Protein AF-R1E7X2-F1 (afdb_monomer_lite)

Secondary structure (DSSP, 8-state):
-----HHHHTSS---TT--EEEE-S--S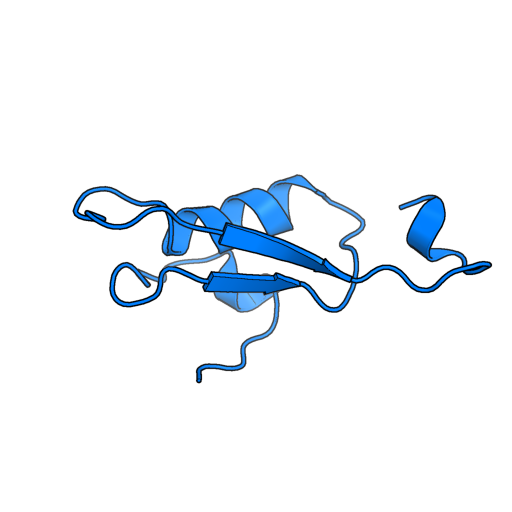SHHHHHHHHTTTSSTT--S--EEEE---TTSGGGG-

Structure (mmCIF, N/CA/C/O backbone):
data_AF-R1E7X2-F1
#
_entry.id   AF-R1E7X2-F1
#
loop_
_atom_site.group_PDB
_atom_site.id
_atom_site.type_symbol
_atom_site.label_atom_id
_atom_site.label_alt_id
_atom_site.label_comp_id
_atom_site.label_asym_id
_atom_site.label_entity_id
_atom_site.label_seq_id
_atom_site.pdbx_PDB_ins_code
_atom_site.Cartn_x
_atom_site.Cartn_y
_atom_site.Cartn_z
_atom_site.occupancy
_atom_site.B_iso_or_equiv
_atom_site.auth_seq_id
_atom_site.auth_comp_id
_atom_site.auth_asym_id
_atom_site.auth_atom_id
_atom_site.pdbx_PDB_model_num
ATOM 1 N N . VAL A 1 1 ? -16.044 -0.901 -1.067 1.00 86.38 1 VAL A N 1
ATOM 2 C CA . VAL A 1 1 ? -14.732 -0.977 -1.753 1.00 86.38 1 VAL A CA 1
ATOM 3 C C . VAL A 1 1 ? -14.420 0.410 -2.280 1.00 86.38 1 VAL A C 1
ATOM 5 O O . VAL A 1 1 ? -15.321 1.020 -2.838 1.00 86.38 1 VAL A O 1
ATOM 8 N N . LEU A 1 2 ? -13.217 0.929 -2.033 1.00 93.75 2 LEU A N 1
ATOM 9 C CA . LEU A 1 2 ? -12.775 2.244 -2.506 1.00 93.75 2 LEU A CA 1
ATOM 10 C C . LEU A 1 2 ? -11.678 2.031 -3.550 1.00 93.75 2 LEU A C 1
ATOM 12 O O . LEU A 1 2 ? -10.726 1.305 -3.276 1.00 93.75 2 LEU A O 1
ATOM 16 N N . VAL A 1 3 ? -11.815 2.660 -4.716 1.00 94.62 3 VAL A N 1
ATOM 17 C CA . VAL A 1 3 ? -10.807 2.636 -5.781 1.00 94.62 3 VAL A CA 1
ATOM 18 C C . VAL A 1 3 ? -10.239 4.039 -5.911 1.00 94.62 3 VAL A C 1
ATOM 20 O O . VAL A 1 3 ? -10.984 4.997 -6.105 1.00 94.62 3 VAL A O 1
ATOM 23 N N . VAL A 1 4 ? -8.925 4.159 -5.767 1.00 93.25 4 VAL A N 1
ATOM 24 C CA . VAL A 1 4 ? -8.188 5.418 -5.893 1.00 93.25 4 VAL A CA 1
ATOM 25 C C . VAL A 1 4 ? -6.860 5.144 -6.575 1.00 93.25 4 VAL A C 1
ATOM 27 O O . VAL A 1 4 ? -6.320 4.044 -6.473 1.00 93.25 4 VAL A O 1
ATOM 30 N N . THR A 1 5 ? -6.319 6.150 -7.252 1.00 93.38 5 THR A N 1
ATOM 31 C CA . THR A 1 5 ? -4.960 6.066 -7.788 1.00 93.38 5 THR A CA 1
ATOM 32 C C . THR A 1 5 ? -3.947 6.109 -6.647 1.00 93.38 5 THR A C 1
ATOM 34 O O . THR A 1 5 ? -4.176 6.768 -5.625 1.00 93.38 5 THR A O 1
ATOM 37 N N . LEU A 1 6 ? -2.794 5.459 -6.830 1.00 92.00 6 LEU A N 1
ATOM 38 C CA . LEU A 1 6 ? -1.746 5.417 -5.809 1.00 92.00 6 LEU A CA 1
ATOM 39 C C . LEU A 1 6 ? -1.313 6.823 -5.366 1.00 92.00 6 LEU A C 1
ATOM 41 O O . LEU A 1 6 ? -1.170 7.098 -4.176 1.00 92.00 6 LEU A O 1
ATOM 45 N N . ARG A 1 7 ? -1.174 7.743 -6.327 1.00 89.94 7 ARG A N 1
ATOM 46 C CA . ARG A 1 7 ? -0.758 9.127 -6.070 1.00 89.94 7 ARG A CA 1
ATOM 47 C C . ARG A 1 7 ? -1.718 9.872 -5.141 1.00 89.94 7 ARG A C 1
ATOM 49 O O . ARG A 1 7 ? -1.261 10.611 -4.275 1.00 89.94 7 ARG A O 1
ATOM 56 N N . VAL A 1 8 ? -3.027 9.689 -5.316 1.00 90.19 8 VAL A N 1
ATOM 57 C CA . VAL A 1 8 ? -4.039 10.313 -4.448 1.00 90.19 8 VAL A CA 1
ATOM 58 C C . VAL A 1 8 ? -4.071 9.613 -3.091 1.00 90.19 8 VAL A C 1
ATOM 60 O O . VAL A 1 8 ? -4.072 10.281 -2.062 1.00 90.19 8 VAL A O 1
ATOM 63 N N . GLY A 1 9 ? -4.003 8.277 -3.075 1.00 89.69 9 GLY A N 1
ATOM 64 C CA . GLY A 1 9 ? -3.960 7.493 -1.839 1.00 89.69 9 GLY A CA 1
ATOM 65 C C . GLY A 1 9 ? -2.750 7.807 -0.952 1.00 89.69 9 GLY A C 1
ATOM 66 O O . GLY A 1 9 ? -2.833 7.699 0.270 1.00 89.69 9 GLY A O 1
ATOM 67 N N . ALA A 1 10 ? -1.639 8.258 -1.535 1.00 88.00 10 ALA A N 1
ATOM 68 C CA . ALA A 1 10 ? -0.435 8.626 -0.802 1.00 88.00 10 ALA A CA 1
ATOM 69 C C . ALA A 1 10 ? -0.550 9.963 -0.035 1.00 88.00 10 ALA A C 1
ATOM 71 O O . ALA A 1 10 ? 0.240 10.205 0.883 1.00 88.00 10 ALA A O 1
ATOM 72 N N . VAL A 1 11 ? -1.541 10.825 -0.312 1.00 90.00 11 VAL A N 1
ATOM 73 C CA . VAL A 1 11 ? -1.613 12.186 0.261 1.00 90.00 11 VAL A CA 1
ATOM 74 C C . VAL A 1 11 ? -2.907 12.468 1.025 1.00 90.00 11 VAL A C 1
ATOM 76 O O . VAL A 1 11 ? -3.999 12.164 0.572 1.00 90.00 11 VAL A O 1
ATOM 79 N N . GLY A 1 12 ? -2.789 13.093 2.202 1.00 82.19 12 GLY A N 1
ATOM 80 C CA . GLY A 1 12 ? -3.890 13.802 2.878 1.00 82.19 12 GLY A CA 1
ATOM 81 C C . GLY A 1 12 ? -5.092 12.987 3.384 1.00 82.19 12 GLY A C 1
ATOM 82 O O . GLY A 1 12 ? -5.945 13.559 4.052 1.00 82.19 12 GLY A O 1
ATOM 83 N N . MET A 1 13 ? -5.173 11.680 3.120 1.00 88.50 13 MET A N 1
ATOM 84 C CA . MET A 1 13 ? -6.323 10.844 3.490 1.00 88.50 13 MET A CA 1
ATOM 85 C C . MET A 1 13 ? -6.114 10.078 4.807 1.00 88.50 13 MET A C 1
ATOM 87 O O . MET A 1 13 ? -4.990 9.734 5.187 1.00 88.50 13 MET A O 1
ATOM 91 N N . THR A 1 14 ? -7.216 9.763 5.489 1.00 92.50 14 THR A N 1
ATOM 92 C CA . THR A 1 14 ? -7.257 8.833 6.629 1.00 92.50 14 THR A CA 1
ATOM 93 C C . THR A 1 14 ? -8.267 7.740 6.315 1.00 92.50 14 THR A C 1
ATOM 95 O O . THR A 1 14 ? -9.442 8.022 6.109 1.00 92.50 14 THR A O 1
ATOM 98 N N . LEU A 1 15 ? -7.796 6.496 6.248 1.00 92.81 15 LEU A N 1
ATOM 99 C CA . LEU A 1 15 ? -8.552 5.334 5.778 1.00 92.81 15 LEU A CA 1
ATOM 100 C C . LEU A 1 15 ? -8.556 4.211 6.830 1.00 92.81 15 LEU A C 1
ATOM 102 O O . LEU A 1 15 ? -8.519 3.030 6.499 1.00 92.81 15 LEU A O 1
ATOM 106 N N . THR A 1 16 ? -8.608 4.574 8.114 1.00 92.69 16 THR A N 1
ATOM 107 C CA . THR A 1 16 ? -8.570 3.638 9.255 1.00 92.69 16 THR A CA 1
ATOM 108 C C . THR A 1 16 ? -9.787 2.712 9.342 1.00 92.69 16 THR A C 1
ATOM 110 O O . THR A 1 16 ? -9.755 1.723 10.062 1.00 92.69 16 THR A O 1
ATOM 113 N N . SER A 1 17 ? -10.862 2.980 8.598 1.00 92.69 17 SER A N 1
ATOM 114 C CA . SER A 1 17 ? -12.001 2.060 8.484 1.00 92.69 17 SER A CA 1
ATOM 115 C C . SER A 1 17 ? -11.704 0.828 7.620 1.00 92.69 17 SER A C 1
ATOM 117 O O . SER A 1 17 ? -12.388 -0.188 7.749 1.00 92.69 17 SER A O 1
ATOM 119 N N . ALA A 1 18 ? -10.696 0.899 6.745 1.00 94.25 18 ALA A N 1
ATOM 120 C CA . ALA A 1 18 ? -10.228 -0.227 5.948 1.00 94.25 18 ALA A CA 1
ATOM 121 C C . ALA A 1 18 ? -9.127 -0.998 6.691 1.00 94.25 18 ALA A C 1
ATOM 123 O O . ALA A 1 18 ? -8.461 -0.458 7.567 1.00 94.25 18 ALA A O 1
ATOM 124 N N . ASN A 1 19 ? -8.910 -2.260 6.324 1.00 95.81 19 ASN A N 1
ATOM 125 C CA . ASN A 1 19 ? -7.792 -3.071 6.823 1.00 95.81 19 ASN A CA 1
ATOM 126 C C . ASN A 1 19 ? -7.213 -4.020 5.755 1.00 95.81 19 ASN A C 1
ATOM 128 O O . ASN A 1 19 ? -6.442 -4.925 6.059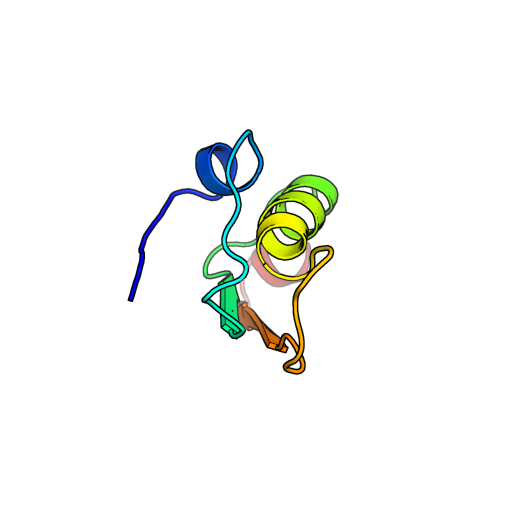 1.00 95.81 19 ASN A O 1
ATOM 132 N N . ARG A 1 20 ? -7.600 -3.838 4.490 1.00 95.81 20 ARG A N 1
ATOM 133 C CA . ARG A 1 20 ? -7.083 -4.596 3.347 1.00 95.81 20 ARG A CA 1
ATOM 134 C C . ARG A 1 20 ? -6.708 -3.625 2.241 1.00 95.81 20 ARG A C 1
ATOM 136 O O . ARG A 1 20 ? -7.502 -2.741 1.920 1.00 95.81 20 ARG A O 1
ATOM 143 N N . VAL A 1 21 ? -5.521 -3.803 1.676 1.00 95.38 21 VAL A N 1
ATOM 144 C CA . VAL A 1 21 ? -4.969 -2.975 0.601 1.00 95.38 21 VAL A CA 1
ATOM 145 C C . VAL A 1 21 ? -4.585 -3.880 -0.554 1.00 95.38 21 VAL A C 1
ATOM 147 O O . VAL A 1 21 ? -3.884 -4.869 -0.356 1.00 95.38 21 VAL A O 1
ATOM 150 N N . TYR A 1 22 ? -5.039 -3.524 -1.748 1.00 95.62 22 TYR A N 1
ATOM 151 C CA . TYR A 1 22 ? -4.753 -4.237 -2.984 1.00 95.62 22 TYR A CA 1
ATOM 152 C C . TYR A 1 22 ? -4.017 -3.281 -3.921 1.00 95.62 22 TYR A C 1
ATOM 154 O O . TYR A 1 22 ? -4.602 -2.301 -4.380 1.00 95.62 22 TYR A O 1
ATOM 162 N N . LEU A 1 23 ? -2.732 -3.541 -4.151 1.00 94.06 23 LEU A N 1
ATOM 163 C CA . LEU A 1 23 ? -1.874 -2.772 -5.049 1.00 94.06 23 LEU A CA 1
ATOM 164 C C . LEU A 1 23 ? -1.779 -3.530 -6.371 1.00 94.06 23 LEU A C 1
ATOM 166 O O . LEU A 1 23 ? -1.201 -4.613 -6.413 1.00 94.06 23 LEU A O 1
ATOM 170 N N . PHE A 1 24 ? -2.417 -2.996 -7.411 1.00 91.94 24 PHE A N 1
ATOM 171 C CA . PHE A 1 24 ? -2.547 -3.665 -8.710 1.00 91.94 24 PHE A CA 1
ATOM 172 C C . PHE A 1 24 ? -1.394 -3.392 -9.672 1.00 91.94 24 PHE A C 1
ATOM 174 O O . PHE A 1 24 ? -1.162 -4.201 -10.558 1.00 91.94 24 PHE A O 1
ATOM 181 N N . GLU A 1 25 ? -0.707 -2.267 -9.506 1.00 86.81 25 GLU A N 1
ATOM 182 C CA . GLU A 1 25 ? 0.420 -1.856 -10.338 1.00 86.81 25 GLU A CA 1
ATOM 183 C C . GLU A 1 25 ? 1.602 -1.518 -9.418 1.00 86.81 25 GLU A C 1
ATOM 185 O O . GLU A 1 25 ? 1.391 -0.834 -8.407 1.00 86.81 25 GLU A O 1
ATOM 190 N N . PRO A 1 26 ? 2.822 -1.999 -9.714 1.00 88.38 26 PRO A N 1
ATOM 191 C CA . PRO A 1 26 ? 4.000 -1.625 -8.948 1.00 88.38 26 PRO A CA 1
ATOM 192 C C . PRO A 1 26 ? 4.397 -0.180 -9.253 1.00 88.38 26 PRO A C 1
ATOM 194 O O . PRO A 1 26 ? 4.440 0.265 -10.403 1.00 88.38 26 PRO A O 1
ATOM 197 N N . ALA A 1 27 ? 4.724 0.568 -8.210 1.00 88.44 27 ALA A N 1
ATOM 198 C CA . ALA A 1 27 ? 5.2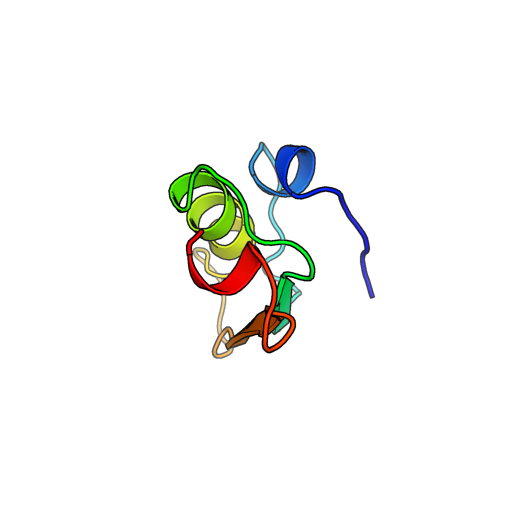48 1.911 -8.336 1.00 88.44 27 ALA A CA 1
ATOM 199 C C . ALA A 1 27 ? 6.770 1.889 -8.462 1.00 88.44 27 ALA A C 1
ATOM 201 O O . ALA A 1 27 ? 7.454 1.295 -7.635 1.00 88.44 27 ALA A O 1
ATOM 202 N N . PHE A 1 28 ? 7.313 2.686 -9.387 1.00 87.44 28 PHE A N 1
ATOM 203 C CA . PHE A 1 28 ? 8.761 2.946 -9.458 1.00 87.44 28 PHE A CA 1
ATOM 204 C C . PHE A 1 28 ? 9.361 3.429 -8.132 1.00 87.44 28 PHE A C 1
ATOM 206 O O . PHE A 1 28 ? 10.550 3.259 -7.883 1.00 87.44 28 PHE A O 1
ATOM 213 N N . ASN A 1 29 ? 8.551 4.087 -7.299 1.00 90.06 29 ASN A N 1
ATOM 214 C CA . ASN A 1 29 ? 8.938 4.495 -5.961 1.00 90.06 29 ASN A CA 1
ATOM 215 C C . ASN A 1 29 ? 8.160 3.674 -4.918 1.00 90.06 29 ASN A C 1
ATOM 217 O O . ASN A 1 29 ? 7.018 4.035 -4.607 1.00 90.06 29 ASN A O 1
ATOM 221 N N . PRO A 1 30 ? 8.787 2.658 -4.297 1.00 89.44 30 PRO A N 1
ATOM 222 C CA . PRO A 1 30 ? 8.165 1.856 -3.244 1.00 89.44 30 PRO A CA 1
ATOM 223 C C . PRO A 1 30 ? 7.667 2.689 -2.055 1.00 89.44 30 PRO A C 1
ATOM 225 O O . PRO A 1 30 ? 6.695 2.327 -1.391 1.00 89.44 30 PRO A O 1
ATOM 228 N N . ALA A 1 31 ? 8.278 3.850 -1.788 1.00 91.12 31 ALA A N 1
ATOM 229 C CA . ALA A 1 31 ? 7.850 4.718 -0.695 1.00 91.12 31 ALA A CA 1
ATOM 230 C C . ALA A 1 31 ? 6.430 5.269 -0.905 1.00 91.12 31 ALA A C 1
ATOM 232 O O . ALA A 1 31 ? 5.732 5.530 0.075 1.00 91.12 31 ALA A O 1
ATOM 233 N N . ALA A 1 32 ? 5.976 5.418 -2.155 1.00 91.94 32 ALA A N 1
ATOM 234 C CA . ALA A 1 32 ? 4.613 5.851 -2.451 1.00 91.94 32 ALA A CA 1
ATOM 235 C C . ALA A 1 32 ? 3.580 4.789 -2.038 1.00 91.94 32 ALA A C 1
ATOM 237 O O . ALA A 1 32 ? 2.557 5.130 -1.442 1.00 91.94 32 ALA A O 1
ATOM 238 N N . GLU A 1 33 ? 3.869 3.508 -2.286 1.00 92.69 33 GLU A N 1
ATOM 239 C CA . GLU A 1 33 ? 3.038 2.377 -1.849 1.00 92.69 33 GLU A CA 1
ATOM 240 C C . GLU A 1 33 ? 2.962 2.298 -0.328 1.00 92.69 33 GLU A C 1
ATOM 242 O O . GLU A 1 33 ? 1.869 2.232 0.241 1.00 92.69 33 GLU A O 1
ATOM 247 N N . VAL A 1 34 ? 4.114 2.395 0.341 1.00 92.06 34 VAL A N 1
ATOM 248 C CA . VAL A 1 34 ? 4.189 2.406 1.807 1.00 92.06 34 VAL A CA 1
ATOM 249 C C . VAL A 1 34 ? 3.412 3.594 2.381 1.00 92.06 34 VAL A C 1
ATOM 251 O O . VAL A 1 34 ? 2.670 3.442 3.352 1.00 92.06 34 VAL A O 1
ATOM 254 N N . GLN A 1 35 ? 3.519 4.774 1.768 1.00 92.81 35 GLN A N 1
ATOM 255 C CA . GLN A 1 35 ? 2.805 5.968 2.214 1.00 92.81 35 GLN A CA 1
ATOM 256 C C . GLN A 1 35 ? 1.285 5.838 2.041 1.00 92.81 35 GLN A C 1
ATOM 258 O O . GLN A 1 35 ? 0.531 6.248 2.929 1.00 92.81 35 GLN A O 1
ATOM 263 N N . ALA A 1 36 ? 0.832 5.260 0.926 1.00 93.12 36 ALA A N 1
ATOM 264 C CA . ALA A 1 36 ? -0.579 4.989 0.681 1.00 93.12 36 ALA A CA 1
ATOM 265 C C . ALA A 1 36 ? -1.130 3.938 1.658 1.00 93.12 36 ALA A C 1
ATOM 267 O O . ALA A 1 36 ? -2.162 4.165 2.293 1.00 93.12 36 ALA A O 1
ATOM 268 N N . ALA A 1 37 ? -0.410 2.831 1.873 1.00 93.50 37 ALA A N 1
ATOM 269 C CA . ALA A 1 37 ? -0.781 1.812 2.856 1.00 93.50 37 ALA A CA 1
ATOM 270 C C . ALA A 1 37 ? -0.804 2.378 4.290 1.00 93.50 37 ALA A C 1
ATOM 272 O O . ALA A 1 37 ? -1.698 2.061 5.078 1.00 93.50 37 ALA A O 1
ATOM 273 N N . GLY A 1 38 ? 0.105 3.305 4.606 1.00 93.50 38 GLY A N 1
ATOM 274 C CA . GLY A 1 38 ? 0.149 4.042 5.872 1.00 93.50 38 GLY A CA 1
ATOM 275 C C . GLY A 1 38 ? -1.058 4.954 6.127 1.00 93.50 38 GLY A C 1
ATOM 276 O O . GLY A 1 38 ? -1.235 5.459 7.236 1.00 93.50 38 GLY A O 1
ATOM 277 N N . ARG A 1 39 ? -1.940 5.177 5.142 1.00 93.75 39 ARG A N 1
ATOM 278 C CA . ARG A 1 39 ? -3.230 5.851 5.390 1.00 93.75 39 ARG A CA 1
ATOM 279 C C . ARG A 1 39 ? -4.245 4.936 6.063 1.00 93.75 39 ARG A C 1
ATOM 281 O O . ARG A 1 39 ? -5.169 5.440 6.703 1.00 93.75 39 ARG A O 1
ATOM 288 N N . ILE A 1 40 ? -4.046 3.628 5.936 1.00 94.94 40 ILE A N 1
ATOM 289 C CA . ILE A 1 40 ? -4.889 2.560 6.478 1.00 94.94 40 ILE A CA 1
ATOM 290 C C . ILE A 1 40 ? -4.257 1.996 7.754 1.00 94.94 40 ILE A C 1
ATOM 292 O O . ILE A 1 40 ? -4.923 1.897 8.788 1.00 94.94 40 ILE A O 1
ATOM 296 N N . HIS A 1 41 ? -2.957 1.693 7.705 1.00 94.00 41 HIS A N 1
ATOM 297 C CA . HIS A 1 41 ? -2.156 1.363 8.880 1.00 94.00 41 HIS A CA 1
ATOM 298 C C . HIS A 1 41 ? -1.746 2.648 9.606 1.00 94.00 41 HIS A C 1
ATOM 300 O O . HIS A 1 41 ? -0.670 3.202 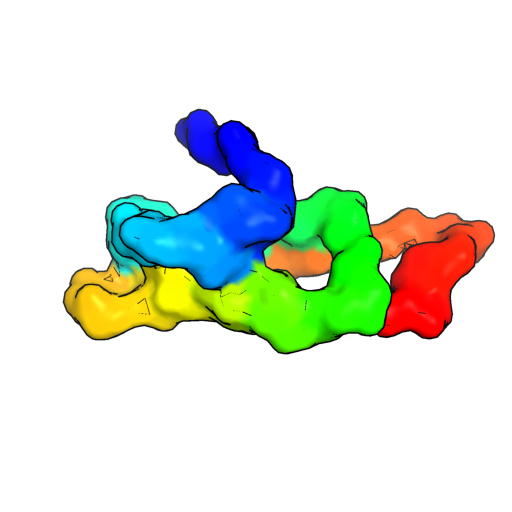9.384 1.00 94.00 41 HIS A O 1
ATOM 306 N N . ARG A 1 42 ? -2.658 3.167 10.433 1.00 91.75 42 ARG A N 1
ATOM 307 C CA . ARG A 1 42 ? -2.509 4.452 11.122 1.00 91.75 42 ARG A CA 1
ATOM 308 C C . ARG A 1 42 ? -2.997 4.367 12.567 1.00 91.75 42 ARG A C 1
ATOM 310 O O . ARG A 1 42 ? -3.691 3.426 12.940 1.00 91.75 42 ARG A O 1
ATOM 317 N N . LEU A 1 43 ? -2.654 5.373 13.375 1.00 92.31 43 LEU A N 1
ATOM 318 C CA . LEU A 1 43 ? -3.160 5.533 14.742 1.00 92.31 43 LEU A CA 1
ATOM 319 C C . LEU A 1 43 ? -4.692 5.390 14.785 1.00 92.31 43 LEU A C 1
ATOM 321 O O . LEU A 1 43 ? -5.397 6.011 13.990 1.00 92.31 43 LEU A O 1
ATOM 325 N N . GLY A 1 44 ? -5.186 4.574 15.717 1.00 89.69 44 GLY A N 1
ATOM 326 C CA . GLY A 1 44 ? -6.609 4.242 15.852 1.00 89.69 44 GLY A CA 1
ATOM 327 C C . GLY A 1 44 ? -7.053 3.000 15.072 1.00 89.69 44 GLY A C 1
ATOM 328 O O . GLY A 1 44 ? -8.199 2.582 15.218 1.00 89.69 44 GLY A O 1
ATOM 329 N N . GLN A 1 45 ? -6.170 2.386 14.279 1.00 91.94 45 GLN A N 1
ATOM 330 C CA . GLN A 1 45 ? -6.431 1.085 13.672 1.00 91.94 45 GLN A CA 1
ATOM 331 C C . GLN A 1 45 ? -6.336 -0.029 14.726 1.00 91.94 45 GLN A C 1
ATOM 333 O O . GLN A 1 45 ? -5.342 -0.122 15.441 1.00 91.94 45 GLN A O 1
ATOM 338 N N . THR A 1 46 ? -7.359 -0.880 14.810 1.00 94.50 46 THR A N 1
ATOM 339 C CA . THR A 1 46 ? -7.436 -1.990 15.783 1.00 94.50 46 THR A CA 1
ATOM 340 C C . THR A 1 46 ? -7.359 -3.368 15.137 1.00 94.50 46 THR A C 1
ATOM 342 O O . THR A 1 46 ? -7.236 -4.369 15.838 1.00 94.50 46 THR A O 1
ATOM 345 N N . LYS A 1 47 ? -7.456 -3.429 13.806 1.00 95.25 47 LYS A N 1
ATOM 346 C CA . LYS A 1 47 ? -7.397 -4.664 13.025 1.00 95.25 47 LYS A CA 1
ATOM 347 C C . LYS A 1 47 ? -6.070 -4.758 12.291 1.00 95.25 47 LYS A C 1
ATOM 349 O O . LYS A 1 47 ? -5.556 -3.746 11.813 1.00 95.25 47 LYS A O 1
ATOM 354 N N . ASP A 1 48 ? -5.584 -5.980 12.114 1.00 95.00 48 ASP A N 1
ATOM 355 C CA . ASP A 1 48 ? -4.421 -6.227 11.270 1.00 95.00 48 ASP A CA 1
ATOM 356 C C . ASP A 1 48 ? -4.687 -5.750 9.842 1.00 95.00 48 ASP A C 1
ATOM 358 O O . ASP A 1 48 ? -5.745 -6.024 9.254 1.00 95.00 48 ASP A O 1
ATOM 362 N N . VAL A 1 49 ? -3.717 -5.009 9.303 1.00 96.12 49 VAL A N 1
ATOM 363 C CA . VAL A 1 49 ? -3.765 -4.464 7.948 1.00 96.12 49 VAL A CA 1
ATOM 364 C C . VAL A 1 49 ? -2.991 -5.390 7.024 1.00 96.12 49 VAL A C 1
ATOM 366 O O . VAL A 1 49 ? -1.776 -5.518 7.148 1.00 96.12 49 VAL A O 1
ATOM 369 N N . LEU A 1 50 ? -3.691 -6.012 6.076 1.00 96.44 50 LEU A N 1
ATOM 370 C CA . LE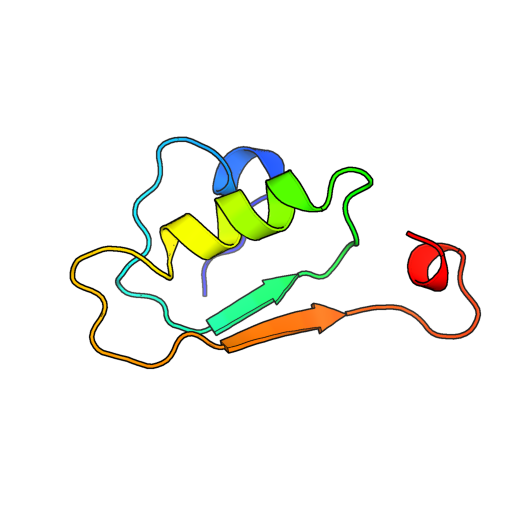U A 1 50 ? -3.070 -6.841 5.047 1.00 96.44 50 LEU A CA 1
ATOM 371 C C . LEU A 1 50 ? -2.850 -6.021 3.777 1.00 96.44 50 LEU A C 1
ATOM 373 O O . LEU A 1 50 ? -3.807 -5.500 3.201 1.00 96.44 50 LEU A O 1
ATOM 377 N N . VAL A 1 51 ? -1.601 -5.953 3.323 1.00 94.69 51 VAL A N 1
ATOM 378 C CA . VAL A 1 51 ? -1.228 -5.348 2.042 1.00 94.69 51 VAL A CA 1
ATOM 379 C C . VAL A 1 51 ? -0.877 -6.464 1.068 1.00 94.69 51 VAL A C 1
ATOM 381 O O . VAL A 1 51 ? 0.004 -7.277 1.334 1.00 94.69 51 VAL A O 1
ATOM 384 N N . THR A 1 52 ? -1.583 -6.518 -0.056 1.00 94.69 52 THR A N 1
ATOM 385 C CA . THR A 1 52 ? -1.341 -7.477 -1.133 1.00 94.69 52 THR A CA 1
ATOM 386 C C . THR A 1 52 ? -0.906 -6.718 -2.375 1.00 94.69 52 THR A C 1
ATOM 388 O O . THR A 1 52 ? -1.641 -5.858 -2.862 1.00 94.69 52 THR A O 1
ATOM 391 N N . ARG A 1 53 ? 0.281 -7.052 -2.881 1.00 92.62 53 ARG A N 1
ATOM 392 C CA . ARG A 1 53 ? 0.811 -6.541 -4.145 1.00 92.62 53 ARG A CA 1
ATOM 393 C C . ARG A 1 53 ? 0.610 -7.590 -5.230 1.00 92.62 53 ARG A C 1
ATOM 395 O O . ARG A 1 53 ? 1.000 -8.742 -5.042 1.00 92.62 53 ARG A O 1
ATOM 402 N N . PHE A 1 54 ? -0.019 -7.194 -6.326 1.00 92.81 54 PHE A N 1
ATOM 403 C CA . PHE A 1 54 ? -0.119 -8.002 -7.531 1.00 92.81 54 PHE A CA 1
ATOM 404 C C . PHE A 1 54 ? 1.082 -7.707 -8.421 1.00 92.81 54 PHE A C 1
ATOM 406 O O . PHE A 1 54 ? 1.497 -6.560 -8.545 1.00 92.81 54 PHE A O 1
ATOM 413 N N . VAL A 1 55 ? 1.649 -8.766 -8.985 1.00 91.94 55 VAL A N 1
ATOM 414 C CA . VAL A 1 55 ? 2.753 -8.709 -9.942 1.00 91.94 55 VAL A CA 1
ATOM 415 C C . VAL A 1 55 ? 2.448 -9.753 -11.004 1.00 91.94 55 VAL A C 1
ATOM 417 O O . VAL A 1 55 ? 2.168 -10.911 -10.666 1.00 91.94 55 VAL A O 1
ATOM 420 N N . TYR A 1 56 ? 2.458 -9.356 -12.274 1.00 93.06 56 TYR A N 1
ATOM 421 C CA . TYR A 1 56 ? 2.307 -10.309 -13.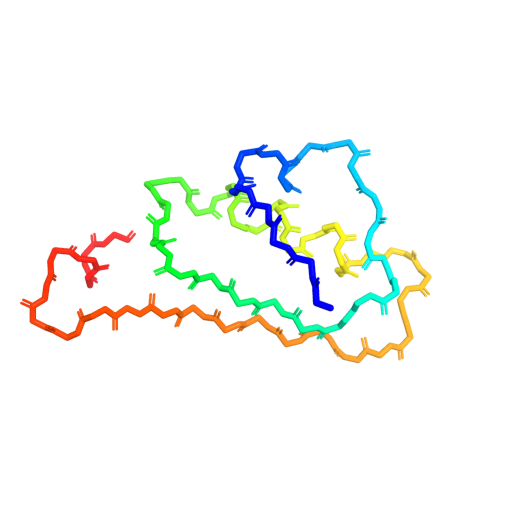368 1.00 93.06 56 TYR A CA 1
ATOM 422 C C . TYR A 1 56 ? 3.590 -11.115 -13.563 1.00 93.06 56 TYR A C 1
ATOM 424 O O . TYR A 1 56 ? 4.678 -10.547 -13.677 1.00 93.06 56 TYR A O 1
ATOM 432 N N . ARG A 1 57 ? 3.440 -12.444 -13.639 1.00 92.88 57 ARG A N 1
ATOM 433 C CA . ARG A 1 57 ? 4.558 -13.344 -13.934 1.00 92.88 57 ARG A CA 1
ATOM 434 C C . ARG A 1 57 ? 5.115 -13.100 -15.331 1.00 92.88 57 ARG A C 1
ATOM 436 O O . ARG A 1 57 ? 4.342 -12.796 -16.239 1.00 92.88 57 ARG A O 1
ATOM 443 N N . ASP A 1 58 ? 6.425 -13.268 -15.479 1.00 93.81 58 ASP A N 1
ATOM 444 C CA . ASP A 1 58 ? 7.153 -13.106 -16.744 1.00 93.81 58 ASP A CA 1
ATOM 445 C C . ASP A 1 58 ? 6.967 -11.704 -17.361 1.00 93.81 58 ASP A C 1
ATOM 447 O O . ASP A 1 58 ? 6.919 -11.532 -18.582 1.00 93.81 58 ASP A O 1
ATOM 451 N N . SER A 1 59 ? 6.833 -10.681 -16.511 1.00 93.62 59 SER A N 1
ATOM 452 C CA . SER A 1 59 ? 6.629 -9.293 -16.929 1.00 93.62 59 SER A CA 1
ATOM 453 C C . SER A 1 59 ? 7.699 -8.360 -16.365 1.00 93.62 59 SER A C 1
ATOM 455 O O . SER A 1 59 ? 8.450 -8.702 -15.451 1.00 93.62 59 SER A O 1
ATOM 457 N N . ILE A 1 60 ? 7.755 -7.136 -16.898 1.00 90.19 60 ILE A N 1
ATOM 458 C CA . ILE A 1 60 ? 8.671 -6.098 -16.404 1.00 90.19 60 ILE A CA 1
ATOM 459 C C . ILE A 1 60 ? 8.442 -5.760 -14.924 1.00 90.19 60 ILE A C 1
ATOM 461 O O . ILE A 1 60 ? 9.367 -5.299 -14.265 1.00 90.19 60 ILE A O 1
ATOM 465 N N . GLU A 1 61 ? 7.242 -6.019 -14.402 1.00 87.88 61 GLU A N 1
ATOM 466 C CA . GLU A 1 61 ? 6.833 -5.704 -13.033 1.00 87.88 61 GLU A CA 1
ATOM 467 C C . GLU A 1 61 ? 7.612 -6.480 -11.969 1.00 87.88 61 GLU A C 1
ATOM 469 O O . GLU A 1 61 ? 7.746 -5.996 -10.851 1.00 87.88 61 GLU A O 1
ATOM 474 N N . GLU A 1 62 ? 8.157 -7.657 -12.298 1.00 87.44 62 GLU A N 1
ATOM 475 C CA . GLU A 1 62 ? 8.965 -8.448 -11.356 1.00 87.44 62 GLU A CA 1
ATOM 476 C C . GLU A 1 62 ? 10.272 -7.749 -10.959 1.00 87.44 62 GLU A C 1
ATOM 478 O O . GLU A 1 62 ? 10.838 -8.043 -9.906 1.00 87.44 62 GLU A O 1
ATOM 483 N N . ASN A 1 63 ? 10.743 -6.823 -11.798 1.00 84.19 63 ASN A N 1
ATOM 484 C CA . ASN A 1 63 ? 12.003 -6.107 -11.619 1.00 84.19 63 ASN A CA 1
ATOM 485 C C . ASN A 1 63 ? 11.811 -4.670 -11.093 1.00 84.19 63 ASN A C 1
ATOM 487 O O . ASN A 1 63 ? 12.778 -3.904 -11.084 1.00 84.19 63 ASN A O 1
ATOM 491 N N . ILE A 1 64 ? 10.583 -4.301 -10.697 1.00 81.31 64 ILE A N 1
ATOM 492 C CA . ILE A 1 64 ? 10.210 -2.983 -10.146 1.00 81.31 64 ILE A CA 1
ATOM 493 C C . ILE A 1 64 ? 10.051 -3.072 -8.621 1.00 81.31 64 ILE A C 1
ATOM 495 O O . ILE A 1 64 ? 10.689 -2.243 -7.936 1.00 81.31 64 ILE A O 1
#

InterPro domains:
  IPR001650 Helicase, C-terminal domain-like [PF00271] (3-44)
  IPR027417 P-loop containing nucleoside triphosphate hydrolase [G3DSA:3.40.50.300] (1-64)
  IPR027417 P-loop containing nucleoside triphosphate hydrolase [SSF52540] (1-64)
  IPR049730 SNF2/RAD5-like, C-terminal helicase domain [cd18793] (1-55)

Radius of gyration: 12.22 Å; chains: 1; bounding box: 27×27×33 Å

pLDDT: mean 91.77, std 3.22, range [81.31, 96.44]

Organism: Emiliania huxleyi (NCBI:txid2903)

Foldseek 3Di:
DDDDDLQVLLDDAAQCVDQEAEAEADDPDVVSVVSSQCSNVDPPRPDHHYYDYDDDPPDPRVVD

Sequence (64 aa):
VLVVTLRVGAVGMTLTSANRVYLFEPAFNPAAEVQAAGRIHRLGQTKDVLVTRFVYRDSIEENI